Protein AF-A0A961TEH2-F1 (afdb_monomer_lite)

pLDDT: mean 93.62, std 8.11, range [55.66, 98.69]

Secondary structure (DSSP, 8-state):
--HHHHHHHHHHHH-SS-------HHHHHHHHHHHHHHHHHHHHT-HHHHHHHHHHHHHHHHHHHH-TTTS--

Structure (mmCIF, N/CA/C/O backbone):
data_AF-A0A961TEH2-F1
#
_entry.id   AF-A0A961TEH2-F1
#
loop_
_atom_site.group_PDB
_atom_site.id
_atom_site.type_symbol
_atom_site.label_atom_id
_atom_site.label_alt_id
_atom_site.label_comp_id
_atom_site.label_asym_id
_atom_site.label_entity_id
_atom_site.label_seq_id
_atom_site.pdbx_PDB_ins_code
_atom_site.Cartn_x
_atom_site.Cartn_y
_atom_site.Cartn_z
_atom_site.occupancy
_atom_site.B_iso_or_equiv
_atom_site.auth_seq_id
_atom_site.auth_comp_id
_atom_site.auth_asym_id
_atom_site.auth_atom_id
_atom_site.pdbx_PDB_model_num
ATOM 1 N N . ASN A 1 1 ? 5.312 20.672 -5.570 1.00 55.66 1 ASN A N 1
ATOM 2 C CA . ASN A 1 1 ? 5.953 19.606 -4.764 1.00 55.66 1 ASN A CA 1
ATOM 3 C C . ASN A 1 1 ? 5.411 18.225 -5.133 1.00 55.66 1 ASN A C 1
ATOM 5 O O . ASN A 1 1 ? 4.659 17.655 -4.363 1.00 55.66 1 ASN A O 1
ATOM 9 N N . GLN A 1 2 ? 5.791 17.688 -6.299 1.00 70.88 2 GLN A N 1
ATOM 10 C CA . GLN A 1 2 ? 5.414 16.337 -6.777 1.00 70.88 2 GLN A CA 1
ATOM 11 C C . GLN A 1 2 ? 6.609 15.372 -6.714 1.00 70.88 2 GLN A C 1
ATOM 13 O O . GLN A 1 2 ? 6.796 14.514 -7.573 1.00 70.88 2 GLN A O 1
ATOM 18 N N . TRP A 1 3 ? 7.494 15.585 -5.740 1.00 83.06 3 TRP A N 1
ATOM 19 C CA . TRP A 1 3 ? 8.808 14.954 -5.722 1.00 83.06 3 TRP A CA 1
ATOM 20 C C . TRP A 1 3 ? 8.726 13.442 -5.497 1.00 83.06 3 TRP A C 1
ATOM 22 O O . TRP A 1 3 ? 9.500 12.728 -6.115 1.00 83.06 3 TRP A O 1
ATOM 32 N N . TYR A 1 4 ? 7.761 12.952 -4.707 1.00 90.62 4 TYR A N 1
ATOM 33 C CA . TYR A 1 4 ? 7.491 11.516 -4.585 1.00 90.62 4 TYR A CA 1
ATOM 34 C C . TYR A 1 4 ? 6.995 10.931 -5.914 1.00 90.62 4 TYR A C 1
ATOM 36 O O . TYR A 1 4 ? 7.557 9.960 -6.406 1.00 90.62 4 TYR A O 1
ATOM 44 N N . TRP A 1 5 ? 6.003 11.572 -6.542 1.00 90.69 5 TRP A N 1
ATOM 45 C CA . TRP A 1 5 ? 5.400 11.092 -7.789 1.00 90.69 5 TRP A CA 1
ATOM 46 C C . TRP A 1 5 ? 6.410 11.013 -8.945 1.00 90.69 5 TRP A C 1
ATOM 48 O O . TRP A 1 5 ? 6.582 9.966 -9.563 1.00 90.69 5 TRP A O 1
ATOM 58 N N . GLY A 1 6 ? 7.128 12.107 -9.217 1.00 92.88 6 GLY A N 1
ATOM 59 C CA . GLY A 1 6 ? 8.151 12.130 -10.268 1.00 92.88 6 GLY A CA 1
ATOM 60 C C . GLY A 1 6 ? 9.447 11.413 -9.875 1.00 92.88 6 GLY A C 1
ATOM 61 O O . GLY A 1 6 ? 10.149 10.887 -10.737 1.00 92.88 6 GLY A O 1
ATOM 62 N N . GLY A 1 7 ? 9.771 11.391 -8.581 1.00 95.12 7 GLY A N 1
ATOM 63 C CA . GLY A 1 7 ? 10.995 10.802 -8.046 1.00 95.12 7 GLY A CA 1
ATOM 64 C C . GLY A 1 7 ? 11.000 9.283 -8.120 1.00 95.12 7 GLY A C 1
ATOM 65 O O . GLY A 1 7 ? 11.972 8.731 -8.629 1.00 95.12 7 GLY A O 1
ATOM 66 N N . GLU A 1 8 ? 9.917 8.618 -7.699 1.00 95.56 8 GLU A N 1
ATOM 67 C CA . GLU A 1 8 ? 9.792 7.156 -7.792 1.00 95.56 8 GLU A CA 1
ATOM 68 C C . GLU A 1 8 ? 9.968 6.678 -9.239 1.00 95.56 8 GLU A C 1
ATOM 70 O O . GLU A 1 8 ? 10.792 5.804 -9.510 1.00 95.56 8 GLU A O 1
ATOM 75 N N . ALA A 1 9 ? 9.255 7.301 -10.185 1.00 94.44 9 ALA A N 1
ATOM 76 C CA . ALA A 1 9 ? 9.338 6.945 -11.600 1.00 94.44 9 ALA A CA 1
ATOM 77 C C . ALA A 1 9 ? 10.754 7.152 -12.163 1.00 94.44 9 ALA A C 1
ATOM 79 O O . ALA A 1 9 ? 11.320 6.246 -12.775 1.00 94.44 9 ALA A O 1
ATOM 80 N N . LYS A 1 10 ? 11.356 8.325 -11.921 1.00 95.62 10 LYS A N 1
ATOM 81 C CA . LYS A 1 10 ? 12.693 8.652 -12.433 1.00 95.62 10 LYS A CA 1
ATOM 82 C C . LYS A 1 10 ? 13.768 7.735 -11.848 1.00 95.62 10 LYS A C 1
ATOM 84 O O . LYS A 1 10 ? 14.582 7.204 -12.594 1.00 95.62 10 LYS A O 1
ATOM 89 N N . LEU A 1 11 ? 13.783 7.538 -10.530 1.00 96.94 11 LEU A N 1
ATOM 90 C CA . LEU A 1 11 ? 14.842 6.780 -9.860 1.00 96.94 11 LEU A CA 1
ATOM 91 C C . LEU A 1 11 ? 14.755 5.278 -10.137 1.00 96.94 11 LEU A C 1
ATOM 93 O O . LEU A 1 11 ? 15.797 4.647 -10.280 1.00 96.94 11 LEU A O 1
ATOM 97 N N . ARG A 1 12 ? 13.551 4.709 -10.276 1.00 96.62 12 ARG A N 1
ATOM 98 C CA . ARG A 1 12 ? 13.403 3.302 -10.684 1.00 96.62 12 ARG A CA 1
ATOM 99 C C . ARG A 1 12 ? 13.800 3.080 -12.146 1.00 96.62 12 ARG A C 1
ATOM 101 O O . ARG A 1 12 ? 14.356 2.037 -12.460 1.00 96.62 12 ARG A O 1
ATOM 108 N N . ALA A 1 13 ? 13.539 4.042 -13.034 1.00 95.31 13 ALA A N 1
ATOM 109 C CA . ALA A 1 13 ? 13.839 3.892 -14.458 1.00 95.31 13 ALA A CA 1
ATOM 110 C C . ALA A 1 13 ? 15.306 4.180 -14.813 1.00 95.31 13 ALA A C 1
ATOM 112 O O . ALA A 1 13 ? 15.862 3.522 -15.688 1.00 95.31 13 ALA A O 1
ATOM 113 N N . THR A 1 14 ? 15.924 5.180 -14.175 1.00 96.75 14 THR A N 1
ATOM 114 C CA . THR A 1 14 ? 17.252 5.681 -14.573 1.00 96.75 14 THR A CA 1
ATOM 115 C C . THR A 1 14 ? 18.276 5.702 -13.441 1.00 96.75 14 THR A C 1
ATOM 117 O O . THR A 1 14 ? 19.380 6.198 -13.647 1.00 96.75 14 THR A O 1
ATOM 120 N N . GLY A 1 15 ? 17.919 5.270 -12.230 1.00 95.50 15 GLY A N 1
ATOM 121 C CA . GLY A 1 15 ? 18.845 5.231 -11.101 1.00 95.50 15 GLY A CA 1
ATOM 122 C C . GLY A 1 15 ? 19.903 4.145 -11.280 1.00 95.50 15 GLY A C 1
ATOM 123 O O . GLY A 1 15 ? 19.599 3.029 -11.684 1.00 95.50 15 GLY A O 1
ATOM 124 N N . ASP A 1 16 ? 21.148 4.466 -10.945 1.00 96.62 16 ASP A N 1
ATOM 125 C CA . ASP A 1 16 ? 22.318 3.594 -11.108 1.00 96.62 16 ASP A CA 1
ATOM 126 C C . ASP A 1 16 ? 22.832 3.007 -9.781 1.00 96.62 16 ASP A C 1
ATOM 128 O O . ASP A 1 16 ? 23.720 2.158 -9.767 1.00 96.62 16 ASP A O 1
ATOM 132 N N . LYS A 1 17 ? 22.261 3.439 -8.649 1.00 98.06 17 LYS A N 1
ATOM 133 C CA . LYS A 1 17 ? 22.726 3.064 -7.304 1.00 98.06 17 LYS A CA 1
ATOM 134 C C . LYS A 1 17 ? 22.102 1.789 -6.734 1.00 98.06 17 LYS A C 1
ATOM 136 O O . LYS A 1 17 ? 22.632 1.259 -5.763 1.00 98.06 17 LYS A O 1
ATOM 141 N N . LEU A 1 18 ? 20.969 1.327 -7.267 1.00 97.81 18 LEU A N 1
ATOM 142 C CA . LEU A 1 18 ? 20.205 0.193 -6.732 1.00 97.81 18 LEU A CA 1
ATOM 143 C C . LEU A 1 18 ? 19.825 -0.782 -7.850 1.00 97.81 18 LEU A C 1
ATOM 145 O O . LEU A 1 18 ? 19.488 -0.360 -8.952 1.00 97.81 18 LEU A O 1
ATOM 149 N N . GLN A 1 19 ? 19.818 -2.084 -7.547 1.00 96.75 19 GLN A N 1
ATOM 150 C CA . GLN A 1 19 ? 19.250 -3.102 -8.434 1.00 96.75 19 GLN A CA 1
ATOM 151 C C . GLN A 1 19 ? 17.801 -3.415 -8.058 1.00 96.75 19 GLN A C 1
ATOM 153 O O . GLN A 1 19 ? 17.524 -3.834 -6.934 1.00 96.75 19 GLN A O 1
ATOM 158 N N . LEU A 1 20 ? 16.889 -3.275 -9.021 1.00 96.81 20 LEU A N 1
ATOM 159 C CA . LEU A 1 20 ? 15.484 -3.643 -8.852 1.00 96.81 20 LEU A CA 1
ATOM 160 C C . LEU A 1 20 ? 15.292 -5.162 -8.873 1.00 96.81 20 LEU A C 1
ATOM 162 O O . LEU A 1 20 ? 15.939 -5.886 -9.633 1.00 96.81 20 LEU A O 1
ATOM 166 N N . ARG A 1 21 ? 14.365 -5.633 -8.041 1.00 96.88 21 ARG A N 1
ATOM 167 C CA . ARG A 1 21 ? 13.922 -7.027 -7.958 1.00 96.88 21 ARG A CA 1
ATOM 168 C C . ARG A 1 21 ? 12.409 -7.063 -7.774 1.00 96.88 21 ARG A C 1
ATOM 170 O O . ARG A 1 21 ? 11.810 -6.075 -7.350 1.00 96.88 21 ARG A O 1
ATOM 177 N N . SER A 1 22 ? 11.806 -8.203 -8.083 1.00 96.81 22 SER A N 1
ATOM 178 C CA . SER A 1 22 ? 10.367 -8.413 -7.943 1.00 96.81 22 SER A CA 1
ATOM 179 C C . SER A 1 22 ? 10.088 -9.822 -7.446 1.00 96.81 22 SER A C 1
ATOM 181 O O . SER A 1 22 ? 10.812 -10.757 -7.787 1.00 96.81 22 SER A O 1
ATOM 183 N N . VAL A 1 23 ? 9.037 -9.943 -6.643 1.00 97.06 23 VAL A N 1
ATOM 184 C CA . VAL A 1 23 ? 8.451 -11.215 -6.216 1.00 97.06 23 VAL A CA 1
ATOM 185 C C . VAL A 1 23 ? 7.298 -11.540 -7.176 1.00 97.06 23 VAL A C 1
ATOM 187 O O . VAL A 1 23 ? 6.617 -10.605 -7.615 1.00 97.06 23 VAL A O 1
ATOM 190 N N . PRO A 1 24 ? 7.073 -12.812 -7.553 1.00 97.75 24 PRO A N 1
ATOM 191 C CA . PRO A 1 24 ? 5.917 -13.194 -8.358 1.00 97.75 24 PRO A CA 1
ATOM 192 C C . PRO A 1 24 ? 4.598 -12.751 -7.717 1.00 97.75 24 PRO A C 1
ATOM 194 O O . PRO A 1 24 ? 4.426 -12.845 -6.505 1.00 97.75 24 PRO A O 1
ATOM 197 N N . ALA A 1 25 ? 3.636 -12.323 -8.536 1.00 95.50 25 ALA A N 1
ATOM 198 C CA . ALA A 1 25 ? 2.354 -11.819 -8.039 1.00 95.50 25 ALA A CA 1
ATOM 199 C C . ALA A 1 25 ? 1.596 -12.848 -7.178 1.00 95.50 25 ALA A C 1
ATOM 201 O O . ALA A 1 25 ? 0.978 -12.475 -6.189 1.00 95.50 25 ALA A O 1
ATOM 202 N N . ALA A 1 26 ? 1.686 -14.140 -7.516 1.00 96.19 26 ALA A N 1
ATOM 203 C CA . ALA A 1 26 ? 1.044 -15.208 -6.750 1.00 96.19 26 ALA A CA 1
ATOM 20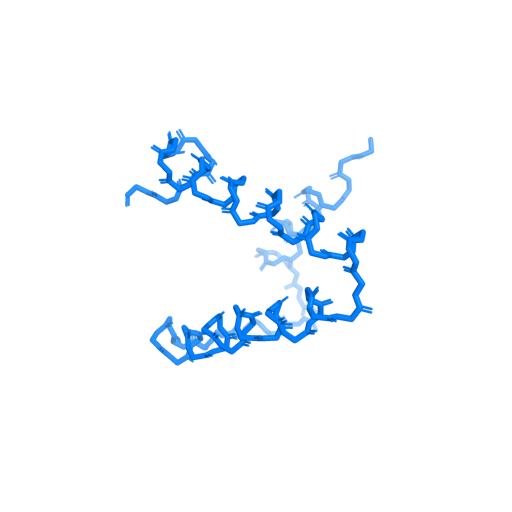4 C C . ALA A 1 26 ? 1.625 -15.363 -5.333 1.00 96.19 26 ALA A C 1
ATOM 206 O O . ALA A 1 26 ? 0.869 -15.558 -4.392 1.00 96.19 26 ALA A O 1
ATOM 207 N N . GLU A 1 27 ? 2.946 -15.230 -5.177 1.00 97.69 27 GLU A N 1
ATOM 208 C CA . GLU A 1 27 ? 3.602 -15.260 -3.861 1.00 97.69 27 GLU A CA 1
ATOM 209 C C . GLU A 1 27 ? 3.300 -13.977 -3.077 1.00 97.69 27 GLU A C 1
ATOM 211 O O . GLU A 1 27 ? 3.024 -14.010 -1.882 1.00 97.69 27 GLU A O 1
ATOM 216 N N . TRP A 1 28 ? 3.290 -12.827 -3.756 1.00 97.25 28 TRP A N 1
ATOM 217 C CA . TRP A 1 28 ? 2.965 -11.554 -3.117 1.00 97.25 28 TRP A CA 1
ATOM 218 C C . TRP A 1 28 ? 1.511 -11.487 -2.624 1.00 97.25 28 TRP A C 1
ATOM 220 O O . TRP A 1 28 ? 1.243 -10.887 -1.583 1.00 97.25 28 TRP A O 1
ATOM 230 N N . ALA A 1 29 ? 0.583 -12.162 -3.309 1.00 95.12 29 ALA A N 1
ATOM 231 C CA . ALA A 1 29 ? -0.814 -12.255 -2.892 1.00 95.12 29 ALA A CA 1
ATOM 232 C C . ALA A 1 29 ? -0.978 -12.890 -1.497 1.00 95.12 29 ALA A C 1
ATOM 234 O O . ALA A 1 29 ? -1.926 -12.567 -0.783 1.00 95.12 29 ALA A O 1
ATOM 235 N N . GLU A 1 30 ? -0.054 -13.754 -1.059 1.00 97.62 30 GLU A N 1
ATOM 236 C CA . GLU A 1 30 ? -0.070 -14.293 0.308 1.00 97.62 30 GLU A CA 1
ATOM 237 C C . GLU A 1 30 ? 0.133 -13.186 1.353 1.00 97.62 30 GLU A C 1
ATOM 239 O O . GLU A 1 30 ? -0.555 -13.159 2.375 1.00 97.62 30 GLU A O 1
ATOM 244 N N . VAL A 1 31 ? 1.015 -12.223 1.065 1.00 97.62 31 VAL A N 1
ATOM 245 C CA . VAL A 1 31 ? 1.262 -11.051 1.919 1.00 97.62 31 VAL A CA 1
ATOM 246 C C . VAL A 1 31 ? 0.040 -10.135 1.946 1.00 97.62 31 VAL A C 1
ATOM 248 O O . VAL A 1 31 ? -0.357 -9.661 3.011 1.00 97.62 31 VAL A O 1
ATOM 251 N N . GLU A 1 32 ? -0.587 -9.907 0.792 1.00 95.06 32 GLU A N 1
ATOM 252 C CA . GLU A 1 32 ? -1.809 -9.100 0.691 1.00 95.06 32 GLU A CA 1
ATOM 253 C C . GLU A 1 32 ? -2.968 -9.733 1.476 1.00 95.06 32 GLU A C 1
ATOM 255 O O . GLU A 1 32 ? -3.663 -9.041 2.223 1.00 95.06 32 GLU A O 1
ATOM 260 N N . ASN A 1 33 ? -3.128 -11.057 1.397 1.00 94.75 33 ASN A N 1
ATOM 261 C CA . ASN A 1 33 ? -4.125 -11.795 2.174 1.00 94.75 33 ASN A CA 1
ATOM 262 C C . ASN A 1 33 ? -3.854 -11.720 3.686 1.00 94.75 33 ASN A C 1
ATOM 264 O O . ASN A 1 33 ? -4.786 -11.511 4.467 1.00 94.75 33 ASN A O 1
ATOM 268 N N . ALA A 1 34 ? -2.591 -11.837 4.108 1.00 97.69 34 ALA A N 1
ATOM 269 C CA . ALA A 1 34 ? -2.207 -11.677 5.510 1.00 97.69 34 ALA A CA 1
ATOM 270 C C . ALA A 1 34 ? -2.494 -10.255 6.029 1.00 97.69 34 ALA A C 1
ATOM 272 O O . ALA A 1 34 ? -2.924 -10.085 7.170 1.00 97.69 34 ALA A O 1
ATOM 273 N N . ALA A 1 35 ? -2.337 -9.227 5.189 1.00 96.88 35 ALA A N 1
ATOM 274 C CA . ALA A 1 35 ? -2.666 -7.852 5.559 1.00 96.88 35 ALA A CA 1
ATOM 275 C C . ALA A 1 35 ? -4.166 -7.659 5.846 1.00 96.88 35 ALA A C 1
ATOM 277 O O . ALA A 1 35 ? -4.520 -6.916 6.762 1.00 96.88 35 ALA A O 1
ATOM 278 N N . VAL A 1 36 ? -5.052 -8.350 5.117 1.00 93.81 36 VAL A N 1
ATOM 279 C CA . VAL A 1 36 ? -6.501 -8.312 5.389 1.00 93.81 36 VAL A CA 1
ATOM 280 C C . VAL A 1 36 ? -6.823 -8.920 6.758 1.00 93.81 36 VAL A C 1
ATOM 282 O O . VAL A 1 36 ? -7.625 -8.345 7.491 1.00 93.81 36 VAL A O 1
ATOM 285 N N . GLN A 1 37 ? -6.170 -10.027 7.126 1.00 96.44 37 GLN A N 1
ATOM 286 C CA . GLN A 1 37 ? -6.328 -10.641 8.452 1.00 96.44 37 GLN A CA 1
ATOM 287 C C . GLN A 1 37 ? -5.812 -9.716 9.559 1.00 96.44 37 GLN A C 1
ATOM 289 O O . GLN A 1 37 ? -6.503 -9.486 10.549 1.00 96.44 37 GLN A O 1
ATOM 294 N N . PHE A 1 38 ? -4.650 -9.096 9.349 1.00 98.12 38 PHE A N 1
ATOM 295 C CA . PHE A 1 38 ? -4.103 -8.105 10.274 1.00 98.12 38 PHE A CA 1
ATOM 296 C C . PHE A 1 38 ? -5.060 -6.922 10.490 1.00 98.12 38 PHE A C 1
ATOM 298 O O . PHE A 1 38 ? -5.205 -6.418 11.601 1.00 98.12 38 PHE A O 1
ATOM 305 N N . TRP A 1 39 ? -5.774 -6.478 9.453 1.00 98.31 39 TRP A N 1
ATOM 306 C CA . TRP A 1 39 ? -6.781 -5.425 9.608 1.00 98.31 39 TRP A CA 1
ATOM 307 C C . TRP A 1 39 ? -7.948 -5.841 10.506 1.00 98.31 39 TRP A C 1
ATOM 309 O O . TRP A 1 39 ? -8.490 -4.983 11.203 1.00 98.31 39 TRP A O 1
ATOM 319 N N . ASP A 1 40 ? -8.329 -7.120 10.509 1.00 97.50 40 ASP A N 1
ATOM 320 C CA . ASP A 1 40 ? -9.372 -7.636 11.400 1.00 97.50 40 ASP A CA 1
ATOM 321 C C . ASP A 1 40 ? -8.907 -7.652 12.861 1.00 97.50 40 ASP A C 1
ATOM 323 O O . ASP A 1 40 ? -9.668 -7.262 13.749 1.00 97.50 40 ASP A O 1
ATOM 327 N N . GLU A 1 41 ? -7.640 -7.996 13.106 1.00 98.31 41 GLU A N 1
ATOM 328 C CA . GLU A 1 41 ? -7.019 -7.899 14.433 1.00 98.31 41 GLU A CA 1
ATOM 329 C C . GLU A 1 41 ? -7.037 -6.450 14.942 1.00 98.31 41 GLU A C 1
ATOM 331 O O . GLU A 1 41 ? -7.531 -6.181 16.037 1.00 98.31 41 GLU A O 1
ATOM 336 N N . ILE A 1 42 ? -6.599 -5.495 14.112 1.00 98.44 42 ILE A N 1
ATOM 337 C CA . ILE A 1 42 ? -6.600 -4.065 14.459 1.00 98.44 42 ILE A CA 1
ATOM 338 C C . ILE A 1 42 ? -8.020 -3.534 14.679 1.00 98.44 42 ILE A C 1
ATOM 340 O O . ILE A 1 42 ? -8.250 -2.718 15.577 1.00 98.44 42 ILE A O 1
ATOM 344 N N . ALA A 1 43 ? -8.988 -3.978 13.876 1.00 98.31 43 ALA A N 1
ATOM 345 C CA . ALA A 1 43 ? -10.383 -3.588 14.034 1.00 98.31 43 ALA A CA 1
ATOM 346 C C . ALA A 1 43 ? -10.966 -4.056 15.377 1.00 98.31 43 ALA A C 1
ATOM 348 O O . ALA A 1 43 ? -11.779 -3.339 15.960 1.00 98.31 43 ALA A O 1
ATOM 349 N N . ALA A 1 44 ? -10.530 -5.206 15.897 1.00 98.38 44 ALA A N 1
ATOM 350 C CA . ALA A 1 44 ? -10.997 -5.735 17.176 1.00 98.38 44 ALA A CA 1
ATOM 351 C C . ALA A 1 44 ? -10.510 -4.926 18.397 1.00 98.38 44 ALA A C 1
ATOM 353 O O . ALA A 1 44 ? -11.082 -5.049 19.479 1.00 98.38 44 ALA A O 1
ATOM 354 N N . GLU A 1 45 ? -9.485 -4.080 18.248 1.00 98.56 45 GLU A N 1
ATOM 355 C CA . GLU A 1 45 ? -8.888 -3.349 19.372 1.00 98.56 45 GLU A CA 1
ATOM 356 C C . GLU A 1 45 ? -9.725 -2.154 19.864 1.00 98.56 45 GLU A C 1
ATOM 358 O O . GLU A 1 45 ? -9.611 -1.770 21.029 1.00 98.56 45 GLU A O 1
ATOM 363 N N . SER A 1 46 ? -10.527 -1.509 19.004 1.00 98.56 46 SER A N 1
ATOM 364 C CA . SER A 1 46 ? -11.459 -0.446 19.421 1.00 98.56 46 SER A CA 1
ATOM 365 C C . SER A 1 46 ? -12.498 -0.101 18.353 1.00 98.56 46 SER A C 1
ATOM 367 O O . SER A 1 46 ? -12.258 -0.254 17.156 1.00 98.56 46 SER A O 1
ATOM 369 N N . GLU A 1 47 ? -13.626 0.483 18.768 1.00 98.44 47 GLU A N 1
ATOM 370 C CA . GLU A 1 47 ? -14.682 0.942 17.849 1.00 98.44 47 GLU A CA 1
ATOM 371 C C . GLU A 1 47 ? -14.173 1.951 16.807 1.00 98.44 47 GLU A C 1
ATOM 373 O O . GLU A 1 47 ? -14.542 1.891 15.632 1.00 98.44 47 GLU A O 1
ATOM 378 N N . THR A 1 48 ? -13.278 2.862 17.205 1.00 98.62 48 THR A N 1
ATOM 379 C CA . THR A 1 48 ? -12.669 3.827 16.279 1.00 98.62 48 THR A CA 1
ATOM 380 C C . THR A 1 48 ? -11.816 3.122 15.228 1.00 98.62 48 THR A C 1
ATOM 382 O O . THR A 1 48 ? -11.896 3.470 14.049 1.00 98.62 48 THR A O 1
ATOM 385 N N . LYS A 1 49 ? -11.025 2.117 15.624 1.00 98.62 49 LYS A N 1
ATOM 386 C CA . LYS A 1 49 ? -10.203 1.337 14.690 1.00 98.62 49 LYS A CA 1
ATOM 387 C C . LYS A 1 49 ? -11.080 0.535 13.737 1.00 98.62 49 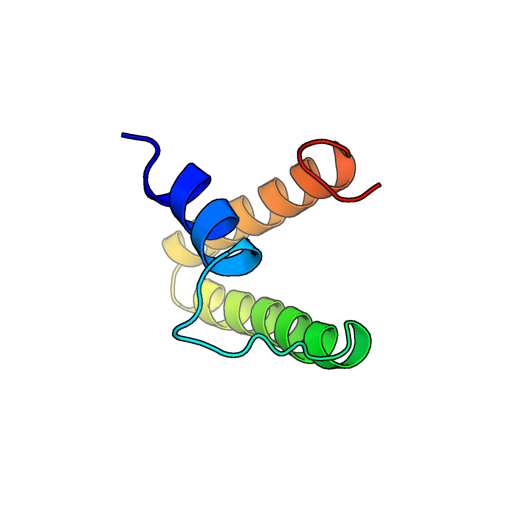LYS A C 1
ATOM 389 O O . LYS A 1 49 ? -10.878 0.632 12.529 1.00 98.62 49 LYS A O 1
ATOM 394 N N . ALA A 1 50 ? -12.113 -0.136 14.247 1.00 98.69 50 ALA A N 1
ATOM 395 C CA . ALA A 1 50 ? -13.094 -0.841 13.424 1.00 98.69 50 ALA A CA 1
ATOM 396 C C . ALA A 1 50 ? -13.728 0.075 12.364 1.00 98.69 50 ALA A C 1
ATOM 398 O O . ALA A 1 50 ? -13.811 -0.291 11.190 1.00 98.69 50 ALA A O 1
ATOM 399 N N . LYS A 1 51 ? -14.118 1.296 12.754 1.00 98.62 51 LYS A N 1
ATOM 400 C CA . LYS A 1 51 ? -14.702 2.283 11.836 1.00 98.62 51 LYS A CA 1
ATOM 401 C C . 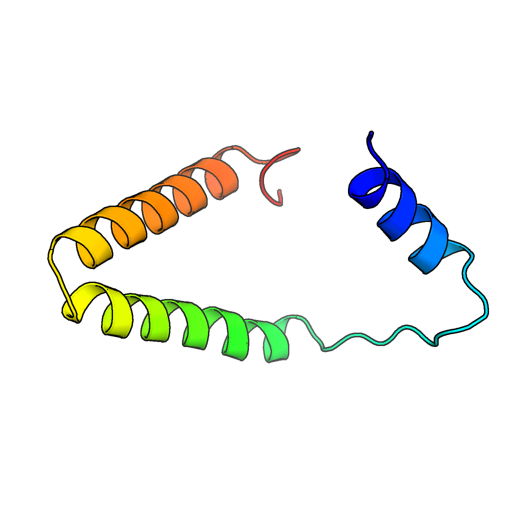LYS A 1 51 ? -13.719 2.754 10.764 1.00 98.62 51 LYS A C 1
ATOM 403 O O . LYS A 1 51 ? -14.114 2.962 9.623 1.00 98.62 51 LYS A O 1
ATOM 408 N N . VAL A 1 52 ? -12.450 2.950 11.107 1.00 98.44 52 VAL A N 1
ATOM 409 C CA . VAL A 1 52 ? -11.435 3.369 10.129 1.00 98.44 52 VAL A CA 1
ATOM 410 C C . VAL A 1 52 ? -11.120 2.232 9.155 1.00 98.44 52 VAL A C 1
ATOM 412 O O . VAL A 1 52 ? -11.091 2.455 7.946 1.00 98.44 52 VAL A O 1
ATOM 415 N N . ILE A 1 53 ? -10.956 1.005 9.654 1.00 98.44 53 ILE A N 1
ATOM 416 C CA . ILE A 1 53 ? -10.704 -0.172 8.814 1.00 98.44 53 ILE A CA 1
ATOM 417 C C . ILE A 1 53 ? -11.872 -0.439 7.858 1.00 98.44 53 ILE A C 1
ATOM 419 O O . ILE A 1 53 ? -11.638 -0.753 6.690 1.00 98.44 53 ILE A O 1
ATOM 423 N N . SER A 1 54 ? -13.125 -0.265 8.293 1.00 98.00 54 SER A N 1
ATOM 424 C CA . SER A 1 54 ? -14.276 -0.438 7.398 1.00 98.00 54 SER A CA 1
ATOM 425 C C . SER A 1 54 ? -14.281 0.573 6.246 1.00 98.00 54 SER A C 1
ATOM 427 O O . SER A 1 54 ? -14.579 0.196 5.114 1.00 98.00 54 SER A O 1
ATOM 429 N N . ILE A 1 55 ? -13.865 1.821 6.493 1.00 98.12 55 ILE A N 1
ATOM 430 C CA . ILE A 1 55 ? -13.705 2.843 5.447 1.00 98.12 55 ILE A CA 1
ATOM 431 C C . ILE A 1 55 ? -12.620 2.435 4.446 1.00 98.12 55 ILE A C 1
ATOM 433 O O . ILE A 1 55 ? -12.844 2.547 3.242 1.00 98.12 55 ILE A O 1
ATOM 437 N N . PHE A 1 56 ? -11.473 1.926 4.909 1.00 97.19 56 PHE A N 1
ATOM 438 C CA . PHE A 1 56 ? -10.425 1.429 4.009 1.00 97.19 56 PHE A CA 1
ATOM 439 C C . PHE A 1 56 ? -10.916 0.269 3.136 1.00 97.19 56 PHE A C 1
ATOM 441 O O . PHE A 1 56 ? -10.677 0.271 1.928 1.00 97.19 56 PHE A O 1
ATOM 448 N N . LYS A 1 57 ? -11.639 -0.697 3.718 1.00 95.38 57 LYS A N 1
ATOM 449 C CA . LYS A 1 57 ? -12.206 -1.831 2.970 1.00 95.38 57 LYS A CA 1
ATOM 450 C C . LYS A 1 57 ? -13.213 -1.372 1.910 1.00 95.38 57 LYS A C 1
ATOM 452 O O . LYS A 1 57 ? -13.138 -1.830 0.770 1.00 95.38 57 LYS A O 1
ATOM 457 N N . GLU A 1 58 ? -14.110 -0.447 2.251 1.00 96.19 58 GLU A N 1
ATOM 458 C CA . GLU A 1 58 ? -15.086 0.088 1.292 1.00 96.19 58 GLU A CA 1
ATOM 459 C C . GLU A 1 58 ? -14.403 0.906 0.190 1.00 96.19 58 GLU A C 1
ATOM 461 O O . GLU A 1 58 ? -14.697 0.724 -0.990 1.00 96.19 58 GLU A O 1
ATOM 466 N N . TYR A 1 59 ? -13.431 1.751 0.542 1.00 94.94 59 TYR A N 1
ATOM 467 C CA . TYR A 1 59 ? -12.668 2.514 -0.442 1.00 94.94 59 TYR A CA 1
ATOM 468 C C . TYR A 1 59 ? -11.928 1.597 -1.425 1.00 94.94 59 TYR A C 1
ATOM 470 O O . TYR A 1 59 ? -12.017 1.809 -2.633 1.00 94.94 59 TYR A O 1
ATOM 478 N N . ASN A 1 60 ? -11.283 0.532 -0.935 1.00 91.44 60 ASN A N 1
ATOM 479 C CA . ASN A 1 60 ? -10.617 -0.463 -1.781 1.00 91.44 60 ASN A CA 1
ATOM 480 C C . ASN A 1 60 ? -11.591 -1.144 -2.756 1.00 91.44 60 ASN A C 1
ATOM 482 O O . ASN A 1 60 ? -11.273 -1.340 -3.928 1.00 91.44 60 ASN A O 1
ATOM 486 N N . LYS A 1 61 ? -12.807 -1.463 -2.304 1.00 91.62 61 LYS A N 1
ATOM 487 C CA . LYS A 1 61 ? -13.856 -2.007 -3.175 1.00 91.62 61 LYS A CA 1
ATOM 488 C C . LYS A 1 61 ? -14.262 -1.011 -4.265 1.00 91.62 61 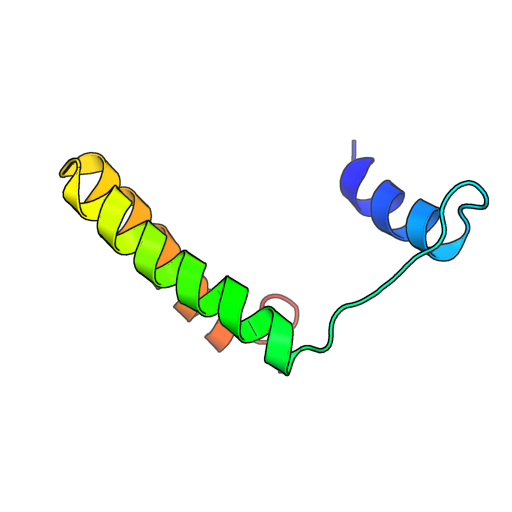LYS A C 1
ATOM 490 O O . LYS A 1 61 ? -14.397 -1.401 -5.427 1.00 91.62 61 LYS A O 1
ATOM 495 N N . VAL A 1 62 ? -14.434 0.264 -3.907 1.00 94.00 62 VAL A N 1
ATOM 496 C CA . VAL A 1 62 ? -14.792 1.329 -4.855 1.00 94.00 62 VAL A CA 1
ATOM 497 C C . VAL A 1 62 ? -13.704 1.509 -5.912 1.00 94.00 62 VAL A C 1
ATOM 499 O O . VAL A 1 62 ? -14.023 1.474 -7.097 1.00 94.00 62 VAL A O 1
ATOM 502 N N . ILE A 1 63 ? -12.433 1.649 -5.522 1.00 92.56 63 ILE A N 1
ATOM 503 C CA . ILE A 1 63 ? -11.340 1.866 -6.488 1.00 92.56 63 ILE A CA 1
ATOM 504 C C . ILE A 1 63 ? -11.135 0.658 -7.408 1.00 92.56 63 ILE A C 1
ATOM 506 O O . ILE A 1 63 ? -10.937 0.845 -8.605 1.00 92.56 63 ILE A O 1
ATOM 510 N N . ASN A 1 64 ? -11.276 -0.568 -6.891 1.00 87.25 64 ASN A N 1
ATOM 511 C CA . ASN A 1 64 ? -11.171 -1.783 -7.702 1.00 87.25 64 ASN A CA 1
ATOM 512 C C . ASN A 1 64 ? -12.324 -1.895 -8.709 1.00 87.25 64 ASN A C 1
ATOM 514 O O . ASN A 1 64 ? -12.132 -2.400 -9.807 1.00 87.25 64 ASN A O 1
ATOM 518 N N . THR A 1 65 ? -13.509 -1.385 -8.361 1.00 91.06 65 THR A N 1
ATOM 519 C CA . THR A 1 65 ? -14.657 -1.330 -9.282 1.00 91.06 65 THR A CA 1
ATOM 520 C C . THR A 1 65 ? -14.528 -0.189 -10.294 1.00 91.06 65 THR A C 1
ATOM 522 O O . THR A 1 65 ? -15.022 -0.296 -11.413 1.00 91.06 65 THR A O 1
ATOM 525 N N . ALA A 1 66 ? -13.882 0.916 -9.915 1.00 92.31 66 ALA A N 1
ATOM 526 C CA . ALA A 1 66 ? -13.755 2.105 -10.753 1.00 92.31 66 ALA A CA 1
ATOM 527 C C . ALA A 1 66 ? -12.884 1.882 -12.003 1.00 92.31 66 ALA A C 1
ATOM 529 O O . ALA A 1 66 ? -13.043 2.609 -12.983 1.00 92.31 66 ALA A O 1
ATOM 530 N N . GLY A 1 67 ? -11.986 0.890 -11.985 1.00 87.06 67 GLY A N 1
ATOM 531 C CA . GLY A 1 67 ? -11.074 0.606 -13.092 1.00 87.06 67 GLY A CA 1
ATOM 532 C C . GLY A 1 67 ? -10.064 1.73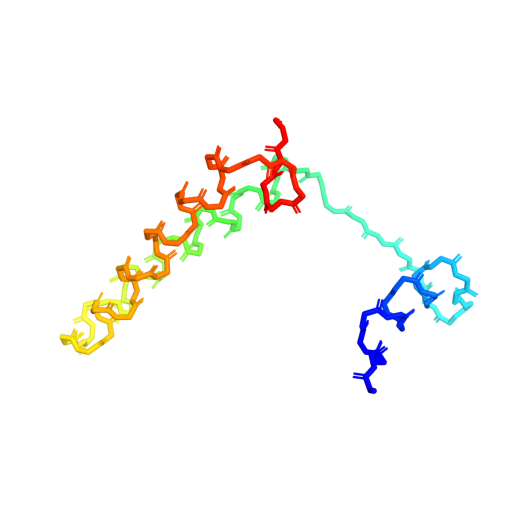4 -13.329 1.00 87.06 67 GLY A C 1
ATOM 533 O O . GLY A 1 67 ? -9.839 2.591 -12.469 1.00 87.06 67 GLY A O 1
ATOM 534 N N . PHE A 1 68 ? -9.417 1.737 -14.494 1.00 89.00 68 PHE A N 1
ATOM 535 C CA . PHE A 1 68 ? -8.362 2.704 -14.811 1.00 89.00 68 PHE A CA 1
ATOM 536 C C . PHE A 1 68 ? -8.872 4.164 -14.744 1.00 89.00 68 PHE A C 1
ATOM 538 O O . PHE A 1 68 ? -9.924 4.457 -15.316 1.00 89.00 68 PHE A O 1
ATOM 545 N N . PRO A 1 69 ? -8.138 5.114 -14.120 1.00 90.81 69 PRO A N 1
ATOM 546 C CA . PRO A 1 69 ? -6.765 5.013 -13.601 1.00 90.81 69 PRO A CA 1
ATOM 547 C C . PRO A 1 69 ? -6.636 4.596 -12.123 1.00 90.81 69 PRO A C 1
ATOM 549 O O . PRO A 1 69 ? -5.545 4.700 -11.565 1.00 90.81 69 PRO A O 1
ATOM 552 N N . TYR A 1 70 ? -7.722 4.179 -11.470 1.00 87.88 70 TYR A N 1
ATOM 553 C CA . TYR A 1 70 ? -7.776 3.974 -10.017 1.00 87.88 70 TYR A CA 1
ATOM 554 C C . TYR A 1 70 ? -7.620 2.507 -9.595 1.00 87.88 70 TYR A C 1
ATOM 556 O O . TYR A 1 70 ? -6.960 2.228 -8.598 1.00 87.88 70 TYR A O 1
ATOM 564 N N . GLY A 1 71 ? -8.202 1.584 -10.357 1.00 81.44 71 GLY A N 1
ATOM 565 C CA . GLY A 1 71 ? -8.061 0.137 -10.203 1.00 81.44 71 GLY A CA 1
ATOM 566 C C . GLY A 1 71 ? -7.390 -0.494 -11.422 1.00 81.44 71 GLY A C 1
ATOM 567 O O . GLY A 1 71 ? -7.309 0.120 -12.491 1.00 81.44 71 GLY A O 1
ATOM 568 N N . GLN A 1 72 ? -6.904 -1.727 -11.268 1.00 74.38 72 GLN A N 1
ATOM 569 C CA . GLN A 1 72 ? -6.509 -2.537 -12.424 1.00 74.38 72 GLN A CA 1
ATOM 570 C C . GLN A 1 72 ? -7.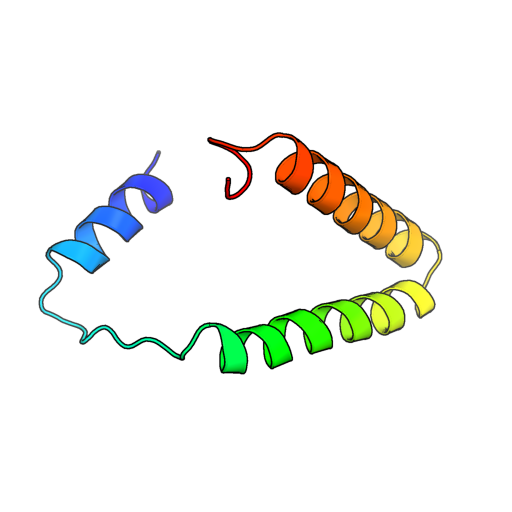761 -2.911 -13.233 1.00 74.38 72 GLN A C 1
ATOM 572 O O . GLN A 1 72 ? -8.851 -3.008 -12.671 1.00 74.38 72 GLN A O 1
ATOM 577 N N . THR A 1 73 ? -7.614 -3.034 -14.553 1.00 57.25 73 THR A N 1
ATOM 578 C CA . THR A 1 73 ? -8.686 -3.480 -15.463 1.00 57.25 73 THR A CA 1
ATOM 579 C C . THR A 1 73 ? -9.065 -4.930 -15.236 1.00 57.25 73 THR A C 1
ATOM 581 O O . THR A 1 73 ? -8.114 -5.727 -15.069 1.00 57.25 73 THR A O 1
#

Radius of gyration: 16.74 Å; chains: 1; bounding box: 38×35×35 Å

Foldseek 3Di:
DCCVVVVVVCCVVPNDPDDDDDDDPVVVVVVVVVVLVVLVVQLVPDVVSVVVSVVVVVVVVVQCVVDPPRHPD

Sequence (73 aa):
NQWYWGGEAKLRATGDKLQLRSVPAAEWAEVENAAVQFWDEIAAESETKAKVISIFKEYNKVINTAGFPYGQT